Protein AF-A0A4U3A2U8-F1 (afdb_monomer_lite)

Foldseek 3Di:
DDPVVVVVVVVCVVDPPNVVVVVVVVVVVVVVPPPPDPPVQDADPVVHDPLNCCAVVNPNVDPPNPPSNPRVD

Sequence (73 aa):
MNLKLTSKLERLRKSKKGIGACVLAAGVTAITMIPQSAYAHGFVEKPSSRAALCSQNYGALNLNCGNVMYEPQ

Radius of gyration: 27.45 Å; chains: 1; bounding box: 46×37×60 Å

pLDDT: mean 79.52, std 14.07, range [52.59, 95.88]

Structure (mmCIF, N/CA/C/O backbone):
data_AF-A0A4U3A2U8-F1
#
_entry.id   AF-A0A4U3A2U8-F1
#
loop_
_atom_site.group_PDB
_atom_site.id
_atom_site.type_symbol
_atom_site.label_atom_id
_atom_site.label_alt_id
_atom_site.label_comp_id
_atom_site.label_asym_id
_atom_site.label_entity_id
_atom_site.label_seq_id
_atom_site.pdbx_PDB_ins_code
_atom_site.Cartn_x
_atom_site.Cartn_y
_atom_site.Cartn_z
_atom_site.occupancy
_atom_site.B_iso_or_equiv
_atom_site.auth_seq_id
_atom_site.auth_comp_id
_atom_site.auth_asym_id
_atom_site.auth_atom_id
_atom_site.pdbx_PDB_model_num
ATOM 1 N N . MET A 1 1 ? -36.445 -27.957 38.251 1.00 52.59 1 MET A N 1
ATOM 2 C CA . MET A 1 1 ? -35.812 -26.615 38.193 1.00 52.59 1 MET A CA 1
ATOM 3 C C .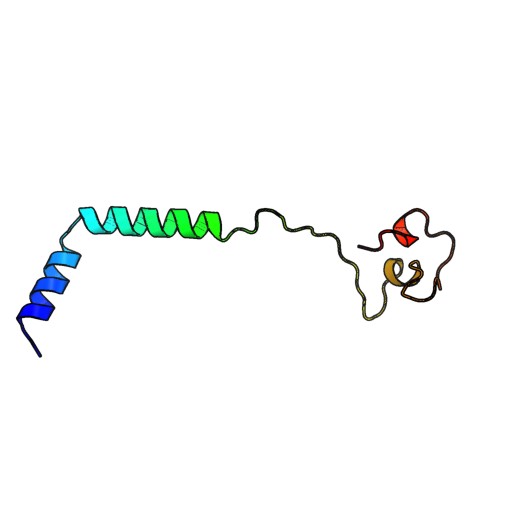 MET A 1 1 ? -35.577 -26.113 39.613 1.00 52.59 1 MET A C 1
ATOM 5 O O . MET A 1 1 ? -36.484 -26.189 40.429 1.00 52.59 1 MET A O 1
AT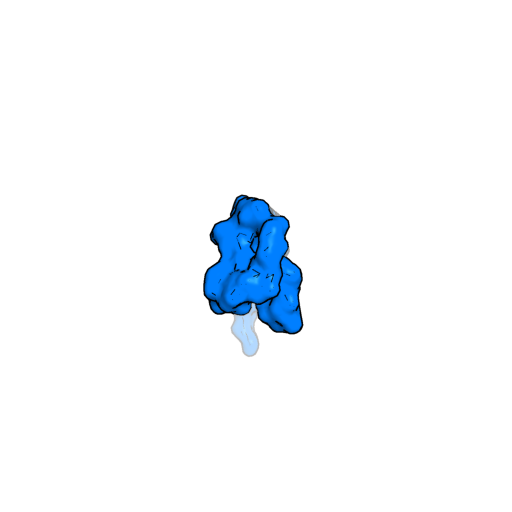OM 9 N N . ASN A 1 2 ? -34.351 -25.700 39.944 1.00 58.09 2 ASN A N 1
ATOM 10 C CA . ASN A 1 2 ? -33.922 -25.448 41.325 1.00 58.09 2 ASN A CA 1
ATOM 11 C C . ASN A 1 2 ? -34.328 -24.024 41.777 1.00 58.09 2 ASN A C 1
ATOM 13 O O . ASN A 1 2 ? -33.748 -23.048 41.301 1.00 58.09 2 ASN A O 1
ATOM 17 N N . LEU A 1 3 ? -35.305 -23.890 42.689 1.00 63.12 3 LEU A N 1
ATOM 18 C CA . LEU A 1 3 ? -35.839 -22.594 43.171 1.00 63.12 3 LEU A CA 1
ATOM 19 C C . LEU A 1 3 ? -34.770 -21.650 43.773 1.00 63.12 3 LEU A C 1
ATOM 21 O O . LEU A 1 3 ? -34.942 -20.429 43.827 1.00 63.12 3 LEU A O 1
ATOM 25 N N . LYS A 1 4 ? -33.634 -22.194 44.227 1.00 61.62 4 LYS A N 1
ATOM 26 C CA . LYS A 1 4 ? -32.504 -21.396 44.735 1.00 61.62 4 LYS A CA 1
ATOM 27 C C . LYS A 1 4 ? -31.742 -20.663 43.628 1.00 61.62 4 LYS A C 1
ATOM 29 O O . LYS A 1 4 ? -31.103 -19.649 43.897 1.00 61.62 4 LYS A O 1
ATOM 34 N N . LEU A 1 5 ? -31.787 -21.169 42.396 1.00 61.66 5 LEU A N 1
ATOM 35 C CA . LEU A 1 5 ? -31.105 -20.559 41.256 1.00 61.66 5 LEU A CA 1
ATOM 36 C C . LEU A 1 5 ? -31.930 -19.404 40.676 1.00 61.66 5 LEU A C 1
ATOM 38 O O . LEU A 1 5 ? -31.380 -18.344 40.381 1.00 61.66 5 LEU A O 1
ATOM 42 N N . THR A 1 6 ? -33.252 -19.574 40.602 1.00 61.41 6 THR A N 1
ATOM 43 C CA . THR A 1 6 ? -34.177 -18.541 40.113 1.00 61.41 6 THR A CA 1
ATOM 44 C C . THR A 1 6 ? -34.183 -17.316 41.031 1.00 61.41 6 THR A C 1
ATOM 46 O O . THR A 1 6 ? -34.041 -16.191 40.561 1.00 61.41 6 THR A O 1
ATOM 49 N N . SER A 1 7 ? -34.205 -17.524 42.351 1.00 61.66 7 SER A N 1
ATOM 50 C CA . SER A 1 7 ? -34.139 -16.436 43.342 1.00 61.66 7 SER A CA 1
ATOM 51 C C . SER A 1 7 ? -32.796 -15.688 43.368 1.00 61.66 7 SER A C 1
ATOM 53 O O . SER A 1 7 ? -32.765 -14.488 43.653 1.00 61.66 7 SER A O 1
ATOM 55 N N . LYS A 1 8 ? -31.674 -16.347 43.040 1.00 61.69 8 LYS A N 1
ATOM 56 C CA . LYS A 1 8 ? -30.368 -15.680 42.868 1.00 61.69 8 LYS A CA 1
ATOM 57 C C . LYS A 1 8 ? -30.339 -14.795 41.619 1.00 61.69 8 LYS A C 1
ATOM 59 O O . LYS A 1 8 ? -29.852 -13.669 41.704 1.00 61.69 8 LYS A O 1
ATOM 64 N N . LEU A 1 9 ? -30.898 -15.261 40.499 1.00 61.47 9 LEU A N 1
ATOM 65 C CA . LEU A 1 9 ? -31.017 -14.460 39.274 1.00 61.47 9 LEU A CA 1
ATOM 66 C C . LEU A 1 9 ? -31.918 -13.231 39.468 1.00 61.47 9 LEU A C 1
ATOM 68 O O . LEU A 1 9 ? -31.572 -12.137 39.025 1.00 61.47 9 LEU A O 1
ATOM 72 N N . GLU A 1 10 ? -33.034 -13.369 40.187 1.00 62.94 10 GLU A N 1
ATOM 73 C CA . GLU A 1 10 ? -33.899 -12.224 40.499 1.00 62.94 10 GLU A CA 1
ATOM 74 C C . GLU A 1 10 ? -33.229 -11.199 41.426 1.00 62.94 10 GLU A C 1
ATOM 76 O O . GLU A 1 10 ? -33.405 -9.992 41.245 1.00 62.94 10 GLU A O 1
ATOM 81 N N . ARG A 1 11 ? -32.404 -11.643 42.387 1.00 58.41 11 ARG A N 1
ATOM 82 C CA . ARG A 1 11 ? -31.604 -10.734 43.231 1.00 58.41 11 ARG A CA 1
ATOM 83 C C . ARG A 1 11 ? -30.530 -9.991 42.436 1.00 58.41 11 ARG A C 1
ATOM 85 O O . ARG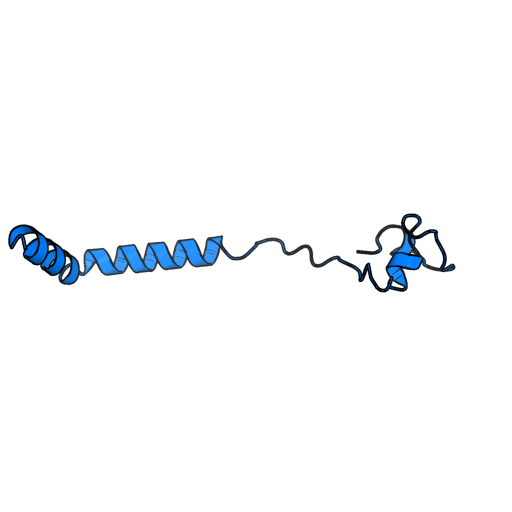 A 1 11 ? -30.296 -8.816 42.712 1.00 58.41 11 ARG A O 1
ATOM 92 N N . LEU A 1 12 ? -29.924 -10.633 41.434 1.00 59.03 12 LEU A N 1
ATOM 93 C CA . LEU A 1 12 ? -28.997 -9.977 40.504 1.00 59.03 12 LEU A CA 1
ATOM 94 C C . LEU A 1 12 ? -29.716 -8.909 39.661 1.00 59.03 12 LEU A C 1
ATOM 96 O O . LEU A 1 12 ? -29.208 -7.798 39.536 1.00 59.03 12 LEU A O 1
ATOM 100 N N . ARG A 1 13 ? -30.942 -9.188 39.193 1.00 60.47 13 ARG A N 1
ATOM 101 C CA . ARG A 1 13 ? -31.800 -8.236 38.457 1.00 60.47 13 ARG A CA 1
ATOM 102 C C . ARG A 1 13 ? -32.211 -7.004 39.284 1.00 60.47 13 ARG A C 1
ATOM 104 O O . ARG A 1 13 ? -32.437 -5.942 38.713 1.00 60.47 13 ARG A O 1
ATOM 111 N N . LYS A 1 14 ? -32.303 -7.115 40.616 1.00 55.50 14 LYS A N 1
ATOM 112 C CA . LYS A 1 14 ? -32.704 -6.017 41.525 1.00 55.50 14 LYS A CA 1
ATOM 113 C C . LYS A 1 14 ? -31.531 -5.177 42.059 1.00 55.50 14 LYS A C 1
ATOM 115 O O . LYS A 1 14 ? -31.754 -4.187 42.756 1.00 55.50 14 LYS A O 1
ATOM 120 N N . SER A 1 15 ? -30.285 -5.541 41.742 1.00 60.25 15 SER A N 1
ATOM 121 C CA . SER A 1 15 ? -29.091 -4.841 42.225 1.00 60.25 15 SER A CA 1
ATOM 122 C C . SER A 1 15 ? -28.696 -3.685 41.297 1.00 60.25 15 SER A C 1
ATOM 124 O O . SER A 1 15 ? -28.023 -3.884 40.287 1.00 60.25 15 SER A O 1
ATOM 126 N N . LYS A 1 16 ? -29.039 -2.443 41.676 1.00 58.50 16 LYS A N 1
ATOM 127 C CA . LYS A 1 16 ? -28.589 -1.211 40.982 1.00 58.50 16 LYS A CA 1
ATOM 128 C C . LYS A 1 16 ? -27.059 -1.112 40.847 1.00 58.50 16 LYS A C 1
ATOM 130 O O . LYS A 1 16 ? -26.571 -0.468 39.925 1.00 58.50 16 LYS A O 1
ATOM 135 N N . LYS A 1 17 ? -26.304 -1.780 41.730 1.00 58.53 17 LYS A N 1
ATOM 136 C CA . LYS A 1 17 ? -24.831 -1.818 41.699 1.00 58.53 17 LYS A CA 1
ATOM 137 C C . LYS A 1 17 ? -24.281 -2.648 40.528 1.00 58.53 17 LYS A C 1
ATOM 139 O O . LYS A 1 17 ? -23.191 -2.359 40.053 1.00 58.53 17 LYS A O 1
ATOM 144 N N . GLY A 1 18 ? -25.032 -3.644 40.042 1.00 61.50 18 GLY A N 1
ATOM 145 C CA . GLY A 1 18 ? -24.615 -4.491 38.917 1.00 61.50 18 GLY A CA 1
ATOM 146 C C . GLY A 1 18 ? -24.718 -3.789 37.562 1.00 61.50 18 GLY A C 1
ATOM 147 O O . GLY A 1 18 ? -23.844 -3.951 36.720 1.00 61.50 18 GLY A O 1
ATOM 148 N N . ILE A 1 19 ? -25.736 -2.940 37.384 1.00 67.88 19 ILE A N 1
ATOM 149 C CA . ILE A 1 19 ? -25.953 -2.192 36.134 1.00 67.88 19 ILE A CA 1
ATOM 150 C C . ILE A 1 19 ? -24.789 -1.227 35.873 1.00 67.88 19 ILE A C 1
ATOM 152 O O . ILE A 1 19 ? -24.273 -1.186 34.761 1.00 67.88 19 ILE A O 1
ATOM 156 N N . GLY A 1 20 ? -24.324 -0.512 36.904 1.00 72.81 20 GLY A N 1
ATOM 157 C CA . GLY A 1 20 ? -23.166 0.381 36.784 1.00 72.81 20 GLY A CA 1
ATOM 158 C C . GLY A 1 20 ? -21.887 -0.356 36.376 1.00 72.81 20 GLY A C 1
ATOM 159 O O . GLY A 1 20 ? -21.173 0.107 35.492 1.00 72.81 20 GLY A O 1
ATOM 160 N N . ALA A 1 21 ? -21.635 -1.537 36.948 1.00 76.38 21 ALA A N 1
ATOM 161 C CA . ALA A 1 21 ? -20.481 -2.359 36.585 1.00 76.38 21 ALA A CA 1
ATOM 162 C C . ALA A 1 21 ? -20.553 -2.860 35.130 1.00 76.38 21 ALA A C 1
ATOM 164 O O . ALA A 1 21 ? -19.550 -2.824 34.422 1.00 76.38 21 ALA A O 1
ATOM 165 N N . CYS A 1 22 ? -21.735 -3.269 34.660 1.00 78.69 22 CYS A N 1
ATOM 166 C CA . CYS A 1 22 ? -21.931 -3.691 33.272 1.00 78.69 22 CYS A CA 1
ATOM 167 C C . CYS A 1 22 ? -21.752 -2.537 32.274 1.00 78.69 22 CYS A C 1
ATOM 169 O O . CYS A 1 22 ? -21.119 -2.729 31.241 1.00 78.69 22 CYS A O 1
ATOM 171 N N . VAL A 1 23 ? -22.267 -1.341 32.581 1.00 82.56 23 VAL A N 1
ATOM 172 C CA . VAL A 1 23 ? -22.118 -0.154 31.717 1.00 82.56 23 VAL A CA 1
ATOM 173 C C . VAL A 1 23 ? -20.657 0.290 31.640 1.00 82.56 23 VAL A C 1
ATOM 175 O O . VAL A 1 23 ? -20.168 0.580 30.552 1.00 82.56 23 VAL A O 1
ATOM 178 N N . LEU A 1 24 ? -19.935 0.282 32.765 1.00 83.94 24 LEU A N 1
ATOM 179 C CA . LEU A 1 24 ? -18.502 0.584 32.784 1.00 83.94 24 LEU A CA 1
ATOM 180 C C . LEU A 1 24 ? -17.695 -0.451 31.989 1.00 83.94 24 LEU A C 1
ATOM 182 O O . LEU A 1 24 ? -16.857 -0.070 31.178 1.00 83.94 24 LEU A O 1
ATOM 186 N N . ALA A 1 25 ? -17.979 -1.745 32.159 1.00 83.50 25 ALA A N 1
ATOM 187 C CA . ALA A 1 25 ? -17.313 -2.801 31.397 1.00 83.50 25 ALA A CA 1
ATOM 188 C C . ALA A 1 25 ? -17.582 -2.687 29.884 1.00 83.50 25 ALA A C 1
ATOM 190 O O . ALA A 1 25 ? -16.656 -2.811 29.081 1.00 83.50 25 ALA A O 1
ATOM 191 N N . ALA A 1 26 ? -18.822 -2.394 29.482 1.00 84.56 26 ALA A N 1
ATOM 192 C CA . ALA A 1 26 ? -19.178 -2.165 28.082 1.00 84.56 26 ALA A CA 1
ATOM 193 C C . ALA A 1 26 ? -18.501 -0.907 27.504 1.00 84.56 26 ALA A C 1
ATOM 195 O O . ALA A 1 26 ? -18.005 -0.933 26.383 1.00 84.56 26 ALA A O 1
ATOM 196 N N . GLY A 1 27 ? -18.422 0.178 28.280 1.00 85.06 27 GLY A N 1
ATOM 197 C CA . GLY A 1 27 ? -17.748 1.409 27.861 1.00 85.06 27 GLY A CA 1
ATOM 198 C C . GLY A 1 27 ? -16.242 1.224 27.667 1.00 85.06 27 GLY A C 1
ATOM 199 O O . GLY A 1 27 ? -15.700 1.631 26.643 1.00 85.06 27 GLY A O 1
ATOM 200 N N . VAL A 1 28 ? -15.567 0.561 28.611 1.00 84.31 28 VAL A N 1
ATOM 201 C CA . VAL A 1 28 ? -14.121 0.293 28.517 1.00 84.31 28 VAL A CA 1
ATOM 202 C C . VAL A 1 28 ? -13.812 -0.614 27.327 1.00 84.31 28 VAL A C 1
ATOM 204 O O . VAL A 1 28 ? -12.922 -0.303 26.540 1.00 84.31 28 VAL A O 1
ATOM 207 N N . THR A 1 29 ? -14.576 -1.693 27.145 1.00 82.81 29 THR A N 1
ATOM 208 C CA . THR A 1 29 ? -14.367 -2.620 26.019 1.00 82.81 29 THR A CA 1
ATOM 209 C C . THR A 1 29 ? -14.591 -1.948 24.663 1.00 82.81 29 THR A C 1
ATOM 211 O O . THR A 1 29 ? -13.765 -2.120 23.766 1.00 82.81 29 THR A O 1
ATOM 214 N N . ALA A 1 30 ? -15.625 -1.111 24.527 1.00 80.06 30 ALA A N 1
ATOM 215 C CA . ALA A 1 30 ? -15.895 -0.366 23.298 1.00 80.06 30 ALA A CA 1
ATOM 216 C C . ALA A 1 30 ? -14.741 0.570 22.900 1.00 80.06 30 ALA A C 1
ATOM 218 O O . ALA A 1 30 ? -14.372 0.617 21.730 1.00 80.06 30 ALA A O 1
ATOM 219 N N . ILE A 1 31 ? -14.131 1.273 23.860 1.00 77.69 31 ILE 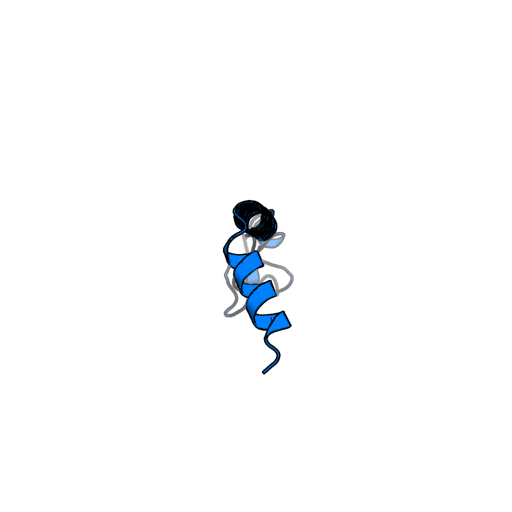A N 1
ATOM 220 C CA . ILE A 1 31 ? -13.014 2.190 23.580 1.00 77.69 31 ILE A CA 1
ATOM 221 C C . ILE A 1 31 ? -11.744 1.409 23.208 1.00 77.69 31 ILE A C 1
ATOM 223 O O . ILE A 1 31 ? -11.010 1.824 22.317 1.00 77.69 31 ILE A O 1
ATOM 227 N N . THR A 1 32 ? -11.500 0.251 23.832 1.00 77.62 32 THR A N 1
ATOM 228 C CA . THR A 1 32 ? -10.325 -0.590 23.526 1.00 77.62 32 THR A CA 1
ATOM 229 C C . THR A 1 32 ? -10.411 -1.338 22.195 1.00 77.62 32 THR A C 1
ATOM 231 O O . THR A 1 32 ? -9.393 -1.808 21.699 1.00 77.62 32 THR A O 1
ATOM 234 N N . MET A 1 33 ? -11.606 -1.470 21.611 1.00 76.19 33 MET A N 1
ATOM 235 C CA . MET A 1 33 ? -11.801 -2.147 20.323 1.00 76.19 33 MET A CA 1
ATOM 236 C C . MET A 1 33 ? -11.614 -1.226 19.114 1.00 76.19 33 MET A C 1
ATOM 238 O O . MET A 1 33 ? -11.569 -1.719 17.989 1.00 76.19 33 MET A O 1
ATOM 242 N N . ILE A 1 34 ? -11.498 0.090 19.315 1.00 76.12 34 ILE A N 1
ATOM 243 C CA . ILE A 1 34 ? -11.199 1.018 18.225 1.00 76.12 34 ILE A CA 1
ATOM 244 C C . ILE A 1 34 ? -9.700 0.889 17.922 1.00 76.12 34 ILE A C 1
ATOM 246 O O . ILE A 1 34 ? -8.887 1.241 18.781 1.00 76.12 34 ILE A O 1
ATOM 250 N N . PRO A 1 35 ? -9.298 0.392 16.737 1.00 70.38 35 PRO A N 1
ATOM 251 C CA . PRO A 1 35 ? -7.888 0.313 16.389 1.00 70.38 35 PRO A CA 1
ATOM 252 C C . PRO A 1 35 ? -7.297 1.729 16.406 1.00 70.38 35 PRO A C 1
ATOM 254 O O . PRO A 1 35 ? -7.659 2.573 15.591 1.00 70.38 35 PRO A O 1
ATOM 257 N N . GLN A 1 36 ? -6.386 1.993 17.348 1.00 67.88 36 GLN A N 1
ATOM 258 C CA . GLN A 1 36 ? -5.762 3.311 17.554 1.00 67.88 36 GLN A CA 1
ATOM 259 C C . GLN A 1 36 ? -4.883 3.749 16.370 1.00 67.88 36 GLN A C 1
ATOM 261 O O . GLN A 1 36 ? -4.418 4.886 16.316 1.00 67.88 36 GLN A O 1
ATOM 266 N N . SER A 1 37 ? -4.613 2.841 15.434 1.00 63.28 37 SER A N 1
ATOM 267 C CA . SER A 1 37 ? -3.704 3.049 14.313 1.00 63.28 37 SER A CA 1
ATOM 268 C C . SER A 1 37 ? -4.201 2.250 13.112 1.00 63.28 37 SER A C 1
ATOM 270 O O . SER A 1 37 ? -3.752 1.137 12.855 1.00 63.28 37 SER A O 1
ATOM 272 N N . ALA A 1 38 ? -5.156 2.803 12.370 1.00 60.59 38 ALA A N 1
ATOM 273 C CA . ALA A 1 38 ? -5.374 2.365 11.000 1.00 60.59 38 ALA A CA 1
ATOM 274 C C . ALA A 1 38 ? -4.305 3.052 10.141 1.00 60.59 38 ALA A C 1
ATOM 276 O O . ALA A 1 38 ? -4.467 4.207 9.753 1.00 60.59 38 ALA A O 1
ATOM 277 N N . TYR A 1 39 ? -3.179 2.376 9.894 1.00 64.75 39 TYR A N 1
ATOM 278 C CA . TYR A 1 39 ? -2.246 2.803 8.853 1.00 64.75 39 TYR A CA 1
ATOM 279 C C . TYR A 1 39 ? -2.960 2.571 7.516 1.00 64.75 39 TYR A C 1
ATOM 281 O O . TYR A 1 39 ? -2.947 1.472 6.976 1.00 64.75 39 TYR A O 1
ATOM 289 N N . ALA A 1 40 ? -3.700 3.582 7.054 1.00 71.19 40 ALA A N 1
ATOM 290 C CA . ALA A 1 40 ? -4.589 3.508 5.891 1.00 71.19 40 ALA A CA 1
ATOM 291 C C . ALA A 1 40 ? -3.839 3.565 4.547 1.00 71.19 40 ALA A C 1
ATOM 293 O O . ALA A 1 40 ? -4.448 3.801 3.506 1.00 71.19 40 ALA A O 1
ATOM 294 N N . HIS A 1 41 ? -2.525 3.362 4.588 1.00 83.38 41 HIS A N 1
ATOM 295 C CA . HIS A 1 41 ? -1.674 3.253 3.421 1.00 83.38 41 HIS A CA 1
ATOM 296 C C . HIS A 1 41 ? -1.845 1.864 2.813 1.00 83.38 41 HIS A C 1
ATOM 298 O O . HIS A 1 41 ? -1.697 0.838 3.483 1.00 83.38 41 HIS A O 1
ATOM 304 N N . GLY A 1 42 ? -2.198 1.839 1.540 1.00 87.06 42 GLY A N 1
ATOM 305 C CA . GLY A 1 42 ? -2.473 0.643 0.777 1.00 87.06 42 GLY A CA 1
ATOM 306 C C . GLY A 1 42 ? -2.722 0.994 -0.680 1.00 87.06 42 GLY A C 1
ATOM 307 O O . GLY A 1 42 ? -3.187 2.079 -1.019 1.00 87.06 42 GLY A O 1
ATOM 308 N N . PHE A 1 43 ? -2.456 0.038 -1.558 1.00 91.69 43 PHE A N 1
ATOM 309 C CA . PHE A 1 43 ? -2.715 0.165 -2.984 1.00 91.69 43 PHE A CA 1
ATOM 310 C C . PHE A 1 43 ? -3.513 -1.025 -3.493 1.00 91.69 43 PHE A C 1
ATOM 312 O O . PHE A 1 43 ? -3.582 -2.084 -2.870 1.00 91.69 43 PHE A O 1
ATOM 319 N N . VAL A 1 44 ? -4.122 -0.863 -4.666 1.00 92.81 44 VAL A N 1
ATOM 320 C CA . VAL A 1 44 ? -4.823 -1.971 -5.316 1.00 92.81 44 VAL A CA 1
ATOM 321 C C . VAL A 1 44 ? -3.790 -2.870 -5.986 1.00 92.81 44 VAL A C 1
ATOM 323 O O . VAL A 1 44 ? -3.144 -2.470 -6.961 1.00 92.81 44 VAL A O 1
ATOM 326 N N . GLU A 1 45 ? -3.634 -4.079 -5.451 1.00 91.62 45 GLU A N 1
ATOM 327 C CA . GLU A 1 45 ? -2.715 -5.088 -5.985 1.00 91.62 45 GLU A CA 1
ATOM 328 C C . GLU A 1 45 ? -3.261 -5.769 -7.248 1.00 91.62 45 GLU A C 1
ATOM 330 O O . GLU A 1 45 ? -2.500 -6.076 -8.170 1.00 91.62 45 GLU A O 1
ATOM 335 N N . LYS A 1 46 ? -4.580 -6.024 -7.293 1.00 92.19 46 LYS A N 1
ATOM 336 C CA . LYS A 1 46 ? -5.257 -6.736 -8.388 1.00 92.19 46 LYS A CA 1
ATOM 337 C C . LYS A 1 46 ? -6.643 -6.134 -8.698 1.00 92.19 46 LYS A C 1
ATOM 339 O O . LYS A 1 46 ? -7.487 -6.117 -7.804 1.00 92.19 46 LYS A O 1
ATOM 344 N N . PRO A 1 47 ? -6.910 -5.711 -9.951 1.00 91.19 47 PRO A N 1
ATOM 345 C CA . PRO A 1 47 ? -5.920 -5.508 -11.013 1.00 91.19 47 PRO A CA 1
ATOM 346 C C . PRO A 1 47 ? -4.881 -4.466 -10.576 1.00 91.19 47 PRO A C 1
ATOM 348 O O . PRO A 1 47 ? -5.209 -3.536 -9.843 1.00 91.19 47 PRO A O 1
ATOM 351 N N . SER A 1 48 ? -3.623 -4.651 -10.974 1.00 92.50 48 SER A N 1
ATOM 352 C CA . SER A 1 48 ? -2.519 -3.837 -10.461 1.00 92.50 48 SER A CA 1
ATOM 353 C C . SER A 1 48 ? -2.726 -2.358 -10.773 1.00 92.50 48 SER A C 1
ATOM 355 O O . SER A 1 48 ? -2.843 -1.955 -11.931 1.00 92.50 48 SER A O 1
ATOM 357 N N . SER A 1 49 ? -2.793 -1.548 -9.718 1.00 94.44 49 SER A N 1
ATOM 358 C CA . SER A 1 49 ? -2.909 -0.095 -9.830 1.00 94.44 49 SER A CA 1
ATOM 359 C C . SER A 1 49 ? -1.663 0.530 -10.450 1.00 94.44 49 SER A C 1
ATOM 361 O O . SER A 1 49 ? -0.581 -0.054 -10.469 1.00 94.44 49 SER A O 1
ATOM 363 N N . ARG A 1 50 ? -1.791 1.780 -10.907 1.00 94.31 50 ARG A N 1
ATOM 364 C CA . ARG A 1 50 ? -0.656 2.556 -11.424 1.00 94.31 50 ARG A CA 1
ATOM 365 C C . ARG A 1 50 ? 0.493 2.650 -10.414 1.00 94.31 50 ARG A C 1
ATOM 367 O O . ARG A 1 50 ? 1.640 2.534 -10.829 1.00 94.31 50 ARG A O 1
ATOM 374 N N . ALA A 1 51 ? 0.172 2.828 -9.130 1.00 93.50 51 ALA A N 1
ATOM 375 C CA . ALA A 1 51 ? 1.143 2.867 -8.039 1.00 93.50 51 ALA A CA 1
ATOM 376 C C . ALA A 1 51 ? 1.859 1.521 -7.866 1.00 93.50 51 ALA A C 1
ATOM 378 O O . ALA A 1 51 ? 3.085 1.493 -7.814 1.00 93.50 51 ALA A O 1
ATOM 379 N N . ALA A 1 52 ? 1.118 0.405 -7.897 1.00 94.94 52 ALA A N 1
ATOM 380 C CA . ALA A 1 52 ? 1.714 -0.930 -7.872 1.00 94.94 52 ALA A CA 1
ATOM 381 C C . ALA A 1 52 ? 2.708 -1.097 -9.023 1.00 94.94 52 ALA A C 1
ATOM 383 O O . ALA A 1 52 ? 3.870 -1.389 -8.791 1.00 94.94 52 ALA A O 1
ATOM 384 N N . LEU A 1 53 ? 2.283 -0.795 -10.252 1.00 95.88 53 LEU A N 1
ATOM 385 C CA . LEU A 1 53 ? 3.096 -0.909 -11.468 1.00 95.88 53 LEU A CA 1
ATOM 386 C C . LEU A 1 53 ? 4.323 0.023 -11.497 1.00 95.88 53 LEU A C 1
ATOM 388 O O . LEU A 1 53 ? 5.229 -0.196 -12.295 1.00 95.88 53 LEU A O 1
ATOM 392 N N . CYS A 1 54 ? 4.356 1.057 -10.656 1.00 95.75 54 CYS A N 1
ATOM 393 C CA . CYS A 1 54 ? 5.528 1.907 -10.449 1.00 95.75 54 CYS A CA 1
ATOM 394 C C . CYS A 1 54 ? 6.569 1.281 -9.509 1.00 95.75 54 CYS A C 1
ATOM 396 O O . CYS A 1 54 ? 7.727 1.688 -9.524 1.00 95.75 54 CYS A O 1
ATOM 398 N N . SER A 1 55 ? 6.171 0.321 -8.673 1.00 94.62 55 SER A N 1
ATOM 399 C CA . SER A 1 55 ? 7.061 -0.351 -7.731 1.00 94.62 55 SER A CA 1
ATOM 400 C C . SER A 1 55 ? 7.915 -1.416 -8.422 1.00 94.62 55 SER A C 1
ATOM 402 O O . SER A 1 55 ? 7.459 -2.134 -9.319 1.00 94.62 55 SER A O 1
ATOM 404 N N . GLN A 1 56 ? 9.145 -1.590 -7.932 1.00 91.94 56 GLN A N 1
ATOM 405 C CA . GLN A 1 56 ? 10.045 -2.669 -8.352 1.00 91.94 56 GLN A CA 1
ATOM 406 C C . GLN A 1 56 ? 9.414 -4.057 -8.150 1.00 91.94 56 GLN A C 1
ATOM 408 O O . GLN A 1 56 ? 9.652 -4.963 -8.945 1.00 91.94 56 GLN A O 1
ATOM 413 N N . ASN A 1 57 ? 8.554 -4.212 -7.136 1.00 91.12 57 ASN A N 1
ATOM 414 C CA . ASN A 1 57 ? 7.897 -5.481 -6.815 1.00 91.12 57 ASN A CA 1
ATOM 415 C C . ASN A 1 57 ? 6.928 -5.947 -7.913 1.00 91.12 57 ASN A C 1
ATOM 417 O O . ASN A 1 57 ? 6.652 -7.138 -8.025 1.00 91.12 57 ASN A O 1
ATOM 421 N N . TYR A 1 58 ? 6.432 -5.014 -8.727 1.00 91.94 58 TYR A N 1
ATOM 422 C CA . TYR A 1 58 ? 5.527 -5.275 -9.848 1.00 91.94 58 TYR A CA 1
ATOM 423 C C . TYR A 1 58 ? 6.204 -5.036 -11.204 1.00 91.94 58 TYR A C 1
ATOM 425 O O . TYR A 1 58 ? 5.530 -4.902 -12.224 1.00 91.94 58 TYR A O 1
ATOM 433 N N . GLY A 1 59 ? 7.541 -4.993 -11.224 1.00 92.25 59 GLY A N 1
ATOM 434 C CA . GLY A 1 59 ? 8.337 -4.943 -12.448 1.00 92.25 59 GLY A CA 1
ATOM 435 C C . GLY A 1 59 ? 8.613 -3.547 -13.003 1.00 92.25 59 GLY A C 1
ATOM 436 O O . GLY A 1 59 ? 9.104 -3.467 -14.125 1.00 92.25 59 GLY A O 1
ATOM 437 N N . ALA A 1 60 ? 8.319 -2.472 -12.257 1.00 93.94 60 ALA A N 1
ATOM 438 C CA . ALA A 1 60 ? 8.593 -1.086 -12.670 1.00 93.94 60 ALA A CA 1
ATOM 439 C C . ALA A 1 60 ? 8.095 -0.764 -1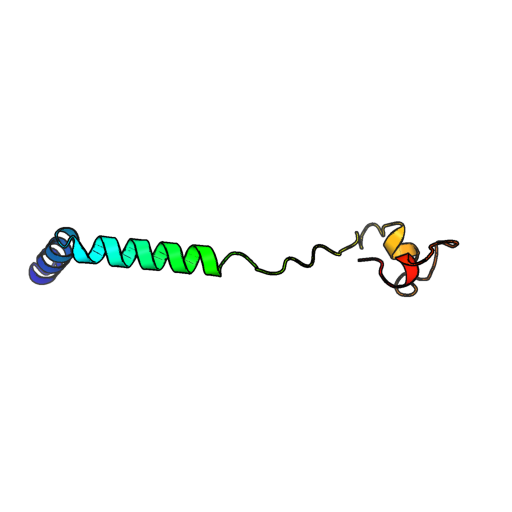4.093 1.00 93.94 60 ALA A C 1
ATOM 441 O O . ALA A 1 60 ? 8.779 -0.145 -14.909 1.00 93.94 60 ALA A O 1
ATOM 442 N N . LEU A 1 61 ? 6.885 -1.238 -14.394 1.00 95.56 61 LEU A N 1
ATOM 443 C CA . LEU A 1 61 ? 6.257 -1.145 -15.710 1.00 95.56 61 LEU A CA 1
ATOM 444 C C . LEU A 1 61 ? 5.849 0.292 -16.061 1.00 95.56 61 LEU A C 1
ATOM 446 O O . LEU A 1 61 ? 5.744 0.632 -17.238 1.00 95.56 61 LEU A O 1
ATOM 450 N N . ASN A 1 62 ? 5.634 1.140 -15.052 1.00 94.88 62 ASN A N 1
ATOM 451 C CA . ASN A 1 62 ? 5.429 2.573 -15.228 1.00 94.88 62 ASN A CA 1
ATOM 452 C C . ASN A 1 62 ? 6.704 3.355 -14.883 1.00 94.88 62 ASN A C 1
ATOM 454 O O . ASN A 1 62 ? 7.362 3.081 -13.882 1.00 94.88 62 ASN A O 1
ATOM 458 N N . LEU A 1 63 ? 7.011 4.369 -15.697 1.00 94.88 63 LEU A N 1
ATOM 459 C CA . LEU A 1 63 ? 8.142 5.286 -15.514 1.00 94.88 63 LEU A CA 1
ATOM 460 C C . LEU A 1 63 ? 7.659 6.662 -15.030 1.00 94.88 63 LEU A C 1
ATOM 462 O O . LEU A 1 63 ? 6.470 6.971 -15.091 1.00 94.88 63 LEU A O 1
ATOM 466 N N . ASN A 1 64 ? 8.593 7.512 -14.585 1.00 94.06 64 ASN A N 1
ATOM 467 C CA . ASN A 1 64 ? 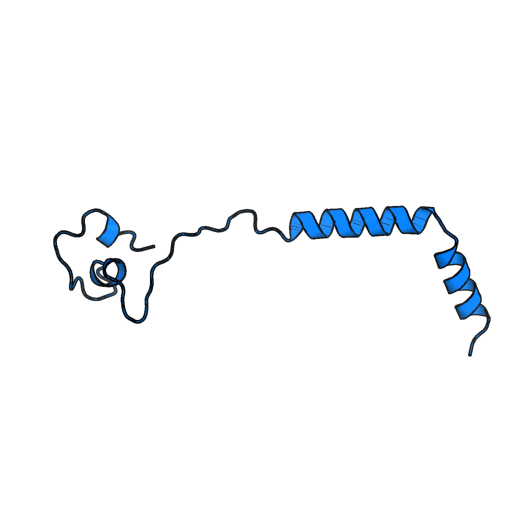8.314 8.856 -14.050 1.00 94.06 64 ASN A CA 1
ATOM 468 C C . ASN A 1 64 ? 7.383 8.851 -12.822 1.00 94.06 64 ASN A C 1
ATOM 470 O O . ASN A 1 64 ? 6.524 9.715 -12.667 1.00 94.06 64 ASN A O 1
ATOM 474 N N . CYS A 1 65 ? 7.560 7.869 -11.938 1.00 93.62 65 CYS A N 1
ATOM 475 C CA . CYS A 1 65 ? 6.667 7.622 -10.806 1.00 93.62 65 CYS A CA 1
ATOM 476 C C . CYS A 1 65 ? 6.957 8.452 -9.544 1.00 93.62 65 CYS A C 1
ATOM 478 O O . CYS A 1 65 ? 6.193 8.381 -8.581 1.00 93.62 65 CYS A O 1
ATOM 480 N N . GLY A 1 66 ? 8.042 9.233 -9.522 1.00 93.69 66 GLY A N 1
ATOM 481 C CA . GLY A 1 66 ? 8.456 9.983 -8.334 1.00 93.69 66 GLY A CA 1
ATOM 482 C C . GLY A 1 66 ? 8.598 9.072 -7.109 1.00 93.69 66 GLY A C 1
ATOM 483 O O . GLY A 1 66 ? 9.062 7.940 -7.225 1.00 93.69 66 GLY A O 1
ATOM 484 N N . ASN A 1 67 ? 8.154 9.542 -5.943 1.00 92.56 67 ASN A N 1
ATOM 485 C CA . ASN A 1 67 ? 8.307 8.801 -4.686 1.00 92.56 67 ASN A CA 1
ATOM 486 C C . ASN A 1 67 ? 7.406 7.555 -4.570 1.00 92.56 67 ASN A C 1
ATOM 488 O O . ASN A 1 67 ? 7.716 6.662 -3.787 1.00 92.56 67 ASN A O 1
ATOM 492 N N . VAL A 1 68 ? 6.347 7.442 -5.382 1.00 93.50 68 VAL A N 1
ATOM 493 C CA . VAL A 1 68 ? 5.393 6.311 -5.340 1.00 93.50 68 VAL A CA 1
ATOM 494 C C . VAL A 1 68 ? 6.061 4.975 -5.701 1.00 93.50 68 VAL A C 1
ATOM 496 O O . VAL A 1 68 ? 5.565 3.917 -5.331 1.00 93.50 68 VAL A O 1
ATOM 499 N N . MET A 1 69 ? 7.215 4.993 -6.381 1.00 94.69 69 MET A N 1
ATOM 500 C CA . MET A 1 69 ? 7.978 3.766 -6.658 1.00 94.69 69 MET A CA 1
ATOM 501 C C . MET A 1 69 ? 8.506 3.077 -5.387 1.00 94.69 69 MET A C 1
ATOM 503 O O . MET A 1 69 ? 8.715 1.863 -5.400 1.00 94.69 69 MET A O 1
ATOM 507 N N . TYR A 1 70 ? 8.727 3.841 -4.310 1.00 93.44 70 TYR A N 1
ATOM 508 C CA . TYR A 1 70 ? 9.271 3.348 -3.040 1.00 93.44 70 TYR A CA 1
ATOM 509 C C . TYR A 1 70 ? 8.173 3.021 -2.026 1.00 93.44 70 TYR A C 1
ATOM 511 O O . TYR A 1 70 ? 8.314 2.073 -1.258 1.00 93.44 70 TYR A O 1
ATOM 519 N N . GLU A 1 71 ? 7.078 3.780 -2.054 1.00 92.62 71 GLU A N 1
ATOM 520 C CA . GLU A 1 71 ? 5.947 3.659 -1.131 1.00 92.62 71 GLU A CA 1
ATOM 521 C C . GLU A 1 71 ? 4.644 3.636 -1.941 1.00 92.62 71 GLU A C 1
ATOM 523 O O . GLU A 1 71 ? 3.955 4.650 -2.053 1.00 92.62 71 GLU A O 1
ATOM 528 N N . PRO A 1 72 ? 4.322 2.507 -2.600 1.00 88.38 72 PRO A N 1
ATOM 529 C CA . PRO A 1 72 ? 3.065 2.394 -3.324 1.00 88.38 72 PRO A CA 1
ATOM 530 C C . PRO A 1 72 ? 1.857 2.394 -2.377 1.00 88.38 72 PRO A C 1
ATOM 532 O O . PRO A 1 72 ? 0.766 2.712 -2.844 1.00 88.38 72 PRO A O 1
ATOM 535 N N . GLN A 1 73 ? 2.041 2.039 -1.094 1.00 89.31 73 GLN A N 1
ATOM 536 C CA . GLN A 1 73 ? 1.009 2.081 -0.051 1.00 89.31 73 GLN A CA 1
ATOM 537 C C . GLN A 1 73 ? 0.754 3.487 0.506 1.00 89.31 73 GLN A C 1
ATOM 539 O O . GLN A 1 73 ? 1.716 4.208 0.837 1.00 89.31 73 GLN A O 1
#

Organism: Bacillus mycoides (NCBI:txid1405)

Secondary structure (DSSP, 8-state):
--HHHHHHHHHHHT-HHHHHHHHHHHHHHHHHTS-S--------TTTTPHHHHHSGGGT--S---GGGGT---